Protein AF-A0A329VZ18-F1 (afdb_monomer)

Mean predicted aligned error: 4.46 Å

Secondary structure (DSSP, 8-state):
-EE-SSPPS-EEEEEE-SHHHHHTT-EEE--TT-EEEE--S-GGGEEEEE-TTS--EEEEETTT----EEEEEETTEEEEEEEGGG-SS--GGGEEEEEE--TT--HHHHHHHHHHHSB-EEEE-

Solvent-accessible surface area (backbone atoms only — not comparable to full-atom values): 7214 Å² total; per-residue (Å²): 94,76,52,57,86,72,76,69,85,60,40,62,30,32,35,43,75,49,71,70,33,54,75,65,71,42,31,39,28,58,44,38,89,28,44,38,46,48,65,71,94,53,68,90,42,54,40,78,46,63,57,91,88,53,62,39,33,40,38,26,36,70,85,79,66,52,59,50,37,35,42,28,71,55,97,92,40,52,28,33,38,38,23,60,89,67,62,75,99,67,67,70,88,34,54,44,79,40,86,43,83,67,87,86,57,52,71,69,56,49,52,55,49,42,71,68,47,20,17,56,44,68,43,82,96

pLDDT: mean 90.31, std 9.43, range [51.25, 98.06]

Radius of gyration: 13.99 Å; Cα contacts (8 Å, |Δi|>4): 226; chains: 1; bounding box: 35×32×35 Å

Structure (mmCIF, N/CA/C/O backbone):
data_AF-A0A329VZ18-F1
#
_entry.id   AF-A0A329VZ18-F1
#
loop_
_atom_site.group_PDB
_atom_site.id
_atom_site.type_symbol
_atom_site.label_atom_id
_atom_site.label_alt_id
_atom_site.label_comp_id
_atom_site.label_asym_id
_atom_site.label_entity_id
_atom_site.label_seq_id
_atom_site.pdbx_PDB_ins_code
_atom_site.Cartn_x
_atom_site.Cartn_y
_atom_site.Cartn_z
_atom_site.occupancy
_atom_site.B_iso_or_equiv
_atom_site.auth_seq_id
_atom_site.auth_comp_id
_atom_site.auth_asym_id
_atom_site.auth_atom_id
_atom_site.pdbx_PDB_model_num
ATOM 1 N N . MET A 1 1 ? -11.867 -4.512 -4.770 1.00 51.25 1 MET A N 1
ATOM 2 C CA . MET A 1 1 ? -11.778 -4.806 -6.218 1.00 51.25 1 MET A CA 1
ATOM 3 C C . MET A 1 1 ? -11.016 -3.663 -6.860 1.00 51.25 1 MET A C 1
ATOM 5 O O . MET A 1 1 ? -11.370 -2.511 -6.613 1.00 51.25 1 MET A O 1
ATOM 9 N N . PHE A 1 2 ? -9.915 -3.969 -7.539 1.00 52.62 2 PHE A N 1
ATOM 10 C CA . PHE A 1 2 ? -9.061 -2.980 -8.192 1.00 52.62 2 PHE A CA 1
ATOM 11 C C . PHE A 1 2 ? -9.348 -3.043 -9.692 1.00 52.62 2 PHE A C 1
ATOM 13 O O . PHE A 1 2 ? -9.117 -4.086 -10.295 1.00 52.62 2 PHE A O 1
ATOM 20 N N . ASN A 1 3 ? -9.902 -1.968 -10.259 1.00 62.12 3 ASN A N 1
ATOM 21 C CA . ASN A 1 3 ? -10.233 -1.908 -11.682 1.00 62.12 3 ASN A CA 1
ATOM 22 C C . ASN A 1 3 ? -9.199 -1.061 -12.415 1.00 62.12 3 ASN A C 1
ATOM 24 O O . ASN A 1 3 ? -8.933 0.087 -12.040 1.00 62.12 3 ASN A O 1
ATOM 28 N N . TRP A 1 4 ? -8.649 -1.641 -13.476 1.00 62.38 4 TRP A N 1
ATOM 29 C CA . TRP A 1 4 ? -7.679 -1.015 -14.355 1.00 62.38 4 TRP A CA 1
ATOM 30 C C . TRP A 1 4 ? -8.274 -0.984 -15.762 1.00 62.38 4 TRP A C 1
ATOM 32 O O . TRP A 1 4 ? -8.532 -2.033 -16.343 1.00 62.38 4 TRP A O 1
ATOM 42 N N . GLU A 1 5 ? -8.554 0.215 -16.275 1.00 66.00 5 GLU A N 1
ATOM 43 C CA . GLU A 1 5 ? -9.100 0.404 -17.621 1.00 66.00 5 GLU A CA 1
ATOM 44 C C . GLU A 1 5 ? -8.170 1.317 -18.435 1.00 66.00 5 GLU A C 1
ATOM 46 O O . GLU A 1 5 ? -7.902 2.443 -17.996 1.00 66.00 5 GLU A O 1
ATOM 51 N N . PRO A 1 6 ? -7.666 0.861 -19.602 1.00 68.50 6 PRO A N 1
ATOM 52 C CA . PRO A 1 6 ? -7.770 -0.501 -20.157 1.00 68.50 6 PRO A CA 1
ATOM 53 C C . PRO A 1 6 ? -7.030 -1.552 -19.306 1.00 68.50 6 PRO A C 1
ATOM 55 O O . PRO A 1 6 ? -6.227 -1.186 -18.444 1.00 68.50 6 PRO A O 1
ATOM 58 N N . GLU A 1 7 ? -7.285 -2.843 -19.566 1.00 68.50 7 GLU A N 1
ATOM 59 C CA . GLU A 1 7 ? -6.533 -3.932 -18.929 1.00 68.50 7 GLU A CA 1
ATOM 60 C C . GLU A 1 7 ? -5.019 -3.713 -19.106 1.00 68.50 7 GLU A C 1
ATOM 62 O O . GLU A 1 7 ? -4.555 -3.391 -20.208 1.00 68.50 7 GLU A O 1
ATOM 67 N N . PRO A 1 8 ? -4.232 -3.847 -18.029 1.00 68.38 8 PRO A N 1
ATOM 68 C CA . PRO A 1 8 ? -2.814 -3.552 -18.069 1.00 68.38 8 PRO A CA 1
ATOM 69 C C . PRO A 1 8 ? -2.072 -4.604 -18.886 1.00 68.38 8 PRO A C 1
ATOM 71 O O . PRO A 1 8 ? -2.071 -5.784 -18.547 1.00 68.38 8 PRO A O 1
ATOM 74 N N . LEU A 1 9 ? -1.334 -4.157 -19.901 1.00 75.69 9 LEU A N 1
ATOM 75 C CA . LEU A 1 9 ? -0.319 -4.994 -20.547 1.00 75.69 9 LEU A CA 1
ATOM 76 C C . LEU A 1 9 ? 0.828 -5.330 -19.579 1.00 75.69 9 LEU A C 1
ATOM 78 O O . LEU A 1 9 ? 1.472 -6.366 -19.715 1.00 75.69 9 LEU A O 1
ATOM 82 N N . GLU A 1 10 ? 1.081 -4.451 -18.604 1.00 85.75 10 GLU A N 1
ATOM 83 C CA . GLU A 1 10 ? 2.111 -4.615 -17.581 1.00 85.75 10 GLU A CA 1
ATOM 84 C C . GLU A 1 10 ? 1.684 -3.968 -16.258 1.00 85.75 10 GLU A C 1
ATOM 86 O O . GLU A 1 10 ? 1.096 -2.884 -16.231 1.00 85.75 10 GLU A O 1
ATOM 91 N N . ILE A 1 11 ? 2.049 -4.608 -15.147 1.00 89.56 11 ILE A N 1
ATOM 92 C CA . ILE A 1 11 ? 1.794 -4.146 -13.784 1.00 89.56 11 ILE A CA 1
ATOM 93 C C . ILE A 1 11 ? 3.125 -3.772 -13.123 1.00 89.56 11 ILE A C 1
ATOM 95 O O . ILE A 1 11 ? 3.908 -4.662 -12.772 1.00 89.56 11 ILE A O 1
ATOM 99 N N . PRO A 1 12 ? 3.409 -2.475 -12.892 1.00 91.81 12 PRO A N 1
ATOM 100 C CA . PRO A 1 12 ? 4.606 -2.065 -12.172 1.00 91.81 12 PRO A CA 1
ATOM 101 C C . PRO A 1 12 ? 4.565 -2.585 -10.734 1.00 91.81 12 PRO A C 1
ATOM 103 O O . PRO A 1 12 ? 3.684 -2.213 -9.958 1.00 91.81 12 PRO A O 1
ATOM 106 N N . ALA A 1 13 ? 5.538 -3.412 -10.368 1.00 93.31 13 ALA A N 1
ATOM 107 C CA . ALA A 1 13 ? 5.635 -4.068 -9.072 1.00 93.31 13 ALA A CA 1
ATOM 108 C C . ALA A 1 13 ? 6.876 -3.542 -8.336 1.00 93.31 13 ALA A C 1
ATOM 110 O O . ALA A 1 13 ? 8.009 -3.955 -8.579 1.00 93.31 13 ALA A O 1
ATOM 111 N N . ARG A 1 14 ? 6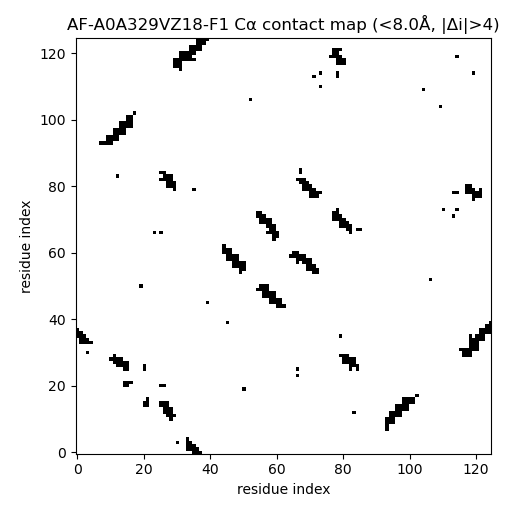.688 -2.550 -7.464 1.00 93.38 14 ARG A N 1
ATOM 112 C CA . ARG A 1 14 ? 7.787 -1.803 -6.845 1.00 93.38 14 ARG A CA 1
ATOM 113 C C . ARG A 1 14 ? 8.170 -2.389 -5.495 1.00 93.38 14 ARG A C 1
ATOM 115 O O . ARG A 1 14 ? 7.347 -2.438 -4.579 1.00 93.38 14 ARG A O 1
ATOM 122 N N . THR A 1 15 ? 9.438 -2.746 -5.331 1.00 89.81 15 THR A N 1
ATOM 123 C CA . THR A 1 15 ? 9.990 -3.140 -4.031 1.00 89.81 15 THR A CA 1
ATOM 124 C C . THR A 1 15 ? 10.589 -1.919 -3.344 1.00 89.81 15 THR A C 1
ATOM 126 O O . THR A 1 15 ? 11.548 -1.312 -3.817 1.00 89.81 15 THR A O 1
ATOM 129 N N . CYS A 1 16 ? 9.990 -1.520 -2.224 1.00 88.31 16 CYS A N 1
ATOM 130 C CA . CYS A 1 16 ? 10.548 -0.471 -1.377 1.00 88.31 16 CYS A CA 1
ATOM 131 C C . CYS A 1 16 ? 11.637 -1.072 -0.485 1.00 88.31 16 CYS A C 1
ATOM 133 O O . CYS A 1 16 ? 11.414 -2.095 0.157 1.00 88.31 16 CYS A O 1
ATOM 135 N N . THR A 1 17 ? 12.791 -0.413 -0.394 1.00 88.06 17 THR A N 1
ATOM 136 C CA . THR A 1 17 ? 13.939 -0.907 0.384 1.00 88.06 17 THR A CA 1
ATOM 137 C C . THR A 1 17 ? 13.880 -0.572 1.880 1.00 88.06 17 THR A C 1
ATOM 139 O O . THR A 1 17 ? 14.850 -0.827 2.594 1.00 88.06 17 THR A O 1
ATOM 142 N N . CYS A 1 18 ? 12.800 0.045 2.381 1.00 86.69 18 CYS A N 1
ATOM 143 C CA . CYS A 1 18 ? 12.684 0.348 3.810 1.00 86.69 18 CYS A CA 1
ATOM 144 C C . CYS A 1 18 ? 12.521 -0.934 4.637 1.00 86.69 18 CYS A C 1
ATOM 146 O O . CYS A 1 18 ? 12.003 -1.943 4.158 1.00 86.69 18 CYS A O 1
ATOM 148 N N . SER A 1 19 ? 12.929 -0.895 5.907 1.00 89.31 19 SER A N 1
ATOM 149 C CA . SER A 1 19 ? 12.963 -2.094 6.752 1.00 89.31 19 SER A CA 1
ATOM 150 C C . SER A 1 19 ? 11.591 -2.757 6.914 1.00 89.31 19 SER A C 1
ATOM 152 O O . SER A 1 19 ? 11.519 -3.984 6.927 1.00 89.31 19 SER A O 1
ATOM 154 N N . PHE A 1 20 ? 10.507 -1.977 6.977 1.00 91.19 20 PHE A N 1
ATOM 155 C CA . PHE A 1 20 ? 9.148 -2.515 7.027 1.00 91.19 20 PHE A CA 1
ATOM 156 C C . PHE A 1 20 ? 8.810 -3.318 5.764 1.00 91.19 20 PHE A C 1
ATOM 158 O O . PHE A 1 20 ? 8.398 -4.472 5.870 1.00 91.19 20 PHE A O 1
ATOM 165 N N . CYS A 1 21 ? 9.013 -2.734 4.577 1.00 91.69 21 CYS A N 1
ATOM 166 C CA . CYS A 1 21 ? 8.672 -3.379 3.306 1.00 91.69 21 CYS A CA 1
ATOM 167 C C . CYS A 1 21 ? 9.554 -4.602 3.044 1.00 91.69 21 CYS A C 1
ATOM 169 O O . CYS A 1 21 ? 9.031 -5.648 2.670 1.00 91.69 21 CYS A O 1
ATOM 171 N N . THR A 1 22 ? 10.856 -4.504 3.326 1.00 92.19 22 THR A N 1
ATOM 172 C CA . THR A 1 22 ? 11.797 -5.623 3.202 1.00 92.19 22 THR A CA 1
ATOM 173 C C . THR A 1 22 ? 11.401 -6.790 4.110 1.00 92.19 22 THR A C 1
ATOM 175 O O . THR A 1 22 ? 11.346 -7.925 3.651 1.00 92.19 22 THR A O 1
ATOM 178 N N . LYS A 1 23 ? 11.057 -6.536 5.382 1.00 93.06 23 LYS A N 1
ATOM 179 C CA . LYS A 1 23 ? 10.667 -7.595 6.335 1.00 93.06 23 LYS A CA 1
ATOM 180 C C . LYS A 1 23 ? 9.320 -8.248 6.015 1.00 93.06 23 LYS A C 1
ATOM 182 O O . LYS A 1 23 ? 9.137 -9.414 6.337 1.00 93.06 23 LYS A O 1
ATOM 187 N N . HIS A 1 24 ? 8.401 -7.525 5.373 1.00 94.19 24 HIS A N 1
ATOM 188 C CA . HIS A 1 24 ? 7.114 -8.073 4.924 1.00 94.19 24 HIS A CA 1
ATOM 189 C C . HIS A 1 24 ? 7.166 -8.646 3.502 1.00 94.19 24 HIS A C 1
ATOM 191 O O . HIS A 1 24 ? 6.139 -9.099 3.002 1.00 94.19 24 HIS A O 1
ATOM 197 N N . SER A 1 25 ? 8.325 -8.598 2.829 1.00 93.75 25 SER A N 1
ATOM 198 C CA . SER A 1 25 ? 8.455 -8.911 1.397 1.00 93.75 25 SER A CA 1
ATOM 199 C C . SER A 1 25 ? 7.387 -8.204 0.547 1.00 93.75 25 SER A C 1
ATOM 201 O O . SER A 1 25 ? 6.809 -8.788 -0.368 1.00 93.75 25 SER A O 1
ATOM 203 N N . ALA A 1 26 ? 7.069 -6.954 0.897 1.00 94.56 26 ALA A N 1
ATOM 204 C CA . ALA A 1 26 ? 5.955 -6.226 0.306 1.00 94.56 26 ALA A CA 1
ATOM 205 C C . ALA A 1 26 ? 6.322 -5.674 -1.076 1.00 94.56 26 ALA A C 1
ATOM 207 O O . ALA A 1 26 ? 7.386 -5.069 -1.255 1.00 94.56 26 ALA A O 1
ATOM 208 N N . VAL A 1 27 ? 5.412 -5.841 -2.037 1.00 95.69 27 VAL A N 1
ATOM 209 C CA . VAL A 1 27 ? 5.608 -5.416 -3.424 1.00 95.69 27 VAL A CA 1
ATOM 210 C C . VAL A 1 27 ? 4.419 -4.566 -3.851 1.00 95.69 27 VAL A C 1
ATOM 212 O O . VAL A 1 27 ? 3.294 -5.047 -3.919 1.00 95.69 27 VAL A O 1
ATOM 215 N N . TRP A 1 28 ? 4.655 -3.288 -4.124 1.00 96.25 28 TRP A N 1
ATOM 216 C CA . TRP A 1 28 ? 3.593 -2.295 -4.269 1.00 96.25 28 TRP A CA 1
ATOM 217 C C . TRP A 1 28 ? 3.327 -1.941 -5.726 1.00 96.25 28 TRP A C 1
ATOM 219 O O . TRP A 1 28 ? 4.252 -1.620 -6.472 1.00 96.25 28 TRP A O 1
ATOM 229 N N . THR A 1 29 ? 2.056 -1.892 -6.105 1.00 95.44 29 THR A N 1
ATOM 230 C CA . THR A 1 29 ? 1.607 -1.331 -7.379 1.00 95.44 29 THR A CA 1
ATOM 231 C C . THR A 1 29 ? 0.622 -0.184 -7.169 1.00 95.44 29 THR A C 1
ATOM 233 O O . THR A 1 29 ? -0.010 -0.056 -6.116 1.00 95.44 29 THR A O 1
ATOM 236 N N . SER A 1 30 ? 0.516 0.677 -8.175 1.00 94.38 30 SER A N 1
ATOM 237 C CA . SER A 1 30 ? -0.467 1.752 -8.241 1.00 94.38 30 SER A CA 1
ATOM 238 C C . SER A 1 30 ? -0.697 2.196 -9.675 1.00 94.38 30 SER A C 1
ATOM 240 O O . SER A 1 30 ? 0.224 2.197 -10.494 1.00 94.38 30 SER A O 1
ATOM 242 N N . TYR A 1 31 ? -1.915 2.666 -9.927 1.00 92.31 31 TYR A N 1
ATOM 243 C CA . TYR A 1 31 ? -2.293 3.345 -11.155 1.00 92.31 31 TYR A CA 1
ATOM 244 C C . TYR A 1 31 ? -3.032 4.643 -10.787 1.00 92.31 31 TYR A C 1
ATOM 246 O O . TYR A 1 31 ? -4.112 4.556 -10.202 1.00 92.31 31 TYR A O 1
ATOM 254 N N . PRO A 1 32 ? -2.467 5.841 -11.046 1.00 92.62 32 PRO A N 1
ATOM 255 C CA . PRO A 1 32 ? -3.002 7.106 -10.521 1.00 92.62 32 PRO A CA 1
ATOM 256 C C . PRO A 1 32 ? -4.466 7.376 -10.866 1.00 92.62 32 PRO A C 1
ATOM 258 O O . PRO A 1 32 ? -5.224 7.883 -10.040 1.00 92.62 32 PRO A O 1
ATOM 261 N N . THR A 1 33 ? -4.852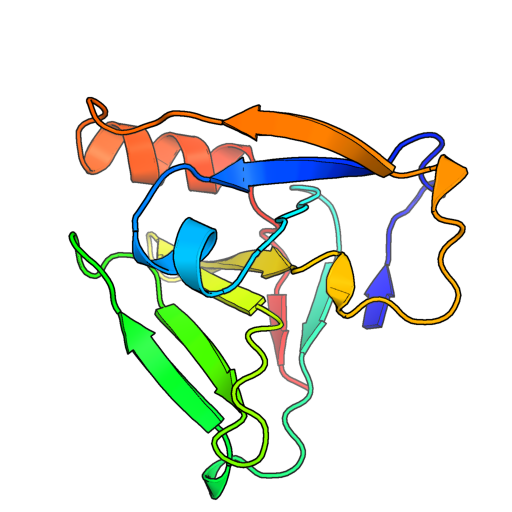 7.002 -12.083 1.00 90.19 33 THR A N 1
ATOM 262 C CA . THR A 1 33 ? -6.201 7.149 -12.638 1.00 90.19 33 THR A CA 1
ATOM 263 C C . THR A 1 33 ? -7.090 5.930 -12.391 1.00 90.19 33 THR A C 1
ATOM 265 O O . THR A 1 33 ? -8.252 5.945 -12.785 1.00 90.19 33 THR A O 1
ATOM 268 N N . GLY A 1 34 ? -6.570 4.877 -11.753 1.00 90.38 34 GLY A N 1
ATOM 269 C CA . GLY A 1 34 ? -7.330 3.674 -11.419 1.00 90.38 34 GLY A CA 1
ATOM 270 C C . GLY A 1 34 ? -8.349 3.910 -10.308 1.00 90.38 34 GLY A C 1
ATOM 271 O O . GLY A 1 34 ? -8.265 4.894 -9.570 1.00 90.38 34 GLY A O 1
ATOM 272 N N . GLN A 1 35 ? -9.293 2.979 -10.164 1.00 94.12 35 GLN A N 1
ATOM 273 C CA . GLN A 1 35 ? -10.252 2.966 -9.059 1.00 94.12 35 GLN A CA 1
ATOM 274 C C . GLN A 1 35 ? -9.935 1.827 -8.091 1.00 94.12 35 GLN A C 1
ATOM 276 O O . GLN A 1 35 ? -9.781 0.668 -8.485 1.00 94.12 35 GLN A O 1
ATOM 281 N N . LEU A 1 36 ? -9.907 2.156 -6.803 1.00 95.75 36 LEU A N 1
ATOM 282 C CA . LEU A 1 36 ? -9.809 1.192 -5.723 1.00 95.75 36 LEU A CA 1
ATOM 283 C C . LEU A 1 36 ? -11.079 1.226 -4.873 1.00 95.75 36 LEU A C 1
ATOM 285 O O . LEU A 1 36 ? -11.329 2.202 -4.170 1.00 95.75 36 LEU A O 1
ATOM 289 N N . ARG A 1 37 ? -11.823 0.115 -4.867 1.00 95.88 37 ARG A N 1
ATOM 290 C CA . ARG A 1 37 ? -12.896 -0.128 -3.895 1.00 95.88 37 ARG A CA 1
ATOM 291 C C . ARG A 1 37 ? -12.390 -0.990 -2.748 1.00 95.88 37 ARG A C 1
ATOM 293 O O . ARG A 1 37 ? -12.033 -2.158 -2.963 1.00 95.88 37 ARG A O 1
ATOM 300 N N . LEU A 1 38 ? -12.365 -0.414 -1.554 1.00 94.94 38 LEU A N 1
ATOM 301 C CA . LEU A 1 38 ? -11.865 -1.011 -0.326 1.00 94.94 38 LEU A CA 1
ATOM 302 C C . LEU A 1 38 ? -13.032 -1.424 0.570 1.00 94.94 38 LEU A C 1
ATOM 304 O O . LEU A 1 38 ? -13.736 -0.575 1.104 1.00 94.94 38 LEU A O 1
ATOM 308 N N . SER A 1 39 ? -13.178 -2.731 0.776 1.00 95.38 39 SER A N 1
ATOM 309 C CA . SER A 1 39 ? -14.116 -3.278 1.753 1.00 95.38 39 SER A CA 1
ATOM 310 C C . SER A 1 39 ? -13.364 -3.920 2.904 1.00 95.38 39 SER A C 1
ATOM 312 O O . SER A 1 39 ? -12.433 -4.703 2.691 1.00 95.38 39 SER A O 1
ATOM 314 N N . ILE A 1 40 ? -13.768 -3.597 4.129 1.00 94.38 40 ILE A N 1
ATOM 315 C CA . ILE A 1 40 ? -13.168 -4.132 5.351 1.00 94.38 40 ILE A CA 1
ATOM 316 C C . ILE A 1 40 ? -14.261 -4.868 6.115 1.00 94.38 40 ILE A C 1
ATOM 318 O O . ILE A 1 40 ? -15.095 -4.255 6.772 1.00 94.38 40 ILE A O 1
ATOM 322 N N . ARG A 1 41 ? -14.255 -6.204 6.015 1.00 92.88 41 ARG A N 1
ATOM 323 C CA . ARG A 1 41 ? -15.308 -7.055 6.597 1.00 92.88 41 ARG A CA 1
ATOM 324 C C . ARG A 1 41 ? -15.412 -6.932 8.118 1.00 92.88 41 ARG A C 1
ATOM 326 O O . ARG A 1 41 ? -16.514 -6.929 8.649 1.00 92.88 41 ARG A O 1
ATOM 333 N N . ASP A 1 42 ? -14.275 -6.865 8.809 1.00 94.56 42 ASP A N 1
ATOM 334 C CA . ASP A 1 42 ? -14.228 -6.695 10.262 1.00 94.56 42 ASP A CA 1
ATOM 335 C C . ASP A 1 42 ? -13.169 -5.661 10.644 1.00 94.56 42 ASP A C 1
ATOM 337 O O . ASP A 1 42 ? -11.963 -5.916 10.593 1.00 94.56 42 ASP A O 1
ATOM 341 N N . GLN A 1 43 ? -13.640 -4.490 11.066 1.00 94.19 43 GLN A N 1
ATOM 342 C CA . GLN A 1 43 ? -12.788 -3.380 11.472 1.00 94.19 43 GLN A CA 1
ATOM 343 C C . GLN A 1 43 ? -11.941 -3.700 12.712 1.00 94.19 43 GLN A C 1
ATOM 345 O O . GLN A 1 43 ? -10.878 -3.110 12.889 1.00 94.19 43 GLN A O 1
ATOM 350 N N . LYS A 1 44 ? -12.357 -4.650 13.561 1.00 96.31 44 LYS A N 1
ATOM 351 C CA . LYS A 1 44 ? -11.587 -5.061 14.748 1.00 96.31 44 LYS A CA 1
ATOM 352 C C . LYS A 1 44 ? -10.328 -5.843 14.378 1.00 96.31 44 LYS A C 1
ATOM 354 O O . LYS A 1 44 ? -9.383 -5.888 15.161 1.00 96.31 44 LYS A O 1
ATOM 359 N N . LEU A 1 45 ? -10.307 -6.451 13.191 1.00 96.62 45 LEU A N 1
ATOM 360 C CA . LEU A 1 45 ? -9.156 -7.185 12.665 1.00 96.62 45 LEU A CA 1
ATOM 361 C C . LEU A 1 45 ? -8.238 -6.313 11.804 1.00 96.62 45 LEU A C 1
ATOM 363 O O . LEU A 1 45 ? -7.236 -6.816 11.296 1.00 96.62 45 LEU A O 1
ATOM 367 N N . LEU A 1 46 ? -8.559 -5.030 11.635 1.00 97.19 46 LEU A N 1
ATOM 368 C CA . LEU A 1 46 ? -7.710 -4.076 10.943 1.00 97.19 46 LEU A CA 1
ATOM 369 C C . LEU A 1 46 ? -6.782 -3.379 11.940 1.00 97.19 46 LEU A C 1
ATOM 371 O O . LEU A 1 46 ? -7.220 -2.564 12.750 1.00 97.19 46 LEU A O 1
ATOM 375 N N . HIS A 1 47 ? -5.482 -3.610 11.808 1.00 97.06 47 HIS A N 1
ATOM 376 C CA . HIS A 1 47 ? -4.470 -2.784 12.447 1.00 97.06 47 HIS A CA 1
ATOM 377 C C . HIS A 1 47 ? -3.934 -1.762 11.444 1.00 97.06 47 HIS A C 1
ATOM 379 O O . HIS A 1 47 ? -3.432 -2.116 10.382 1.00 97.06 47 HIS A O 1
ATOM 385 N N . LYS A 1 48 ? -4.010 -0.473 11.788 1.00 96.38 48 LYS A N 1
ATO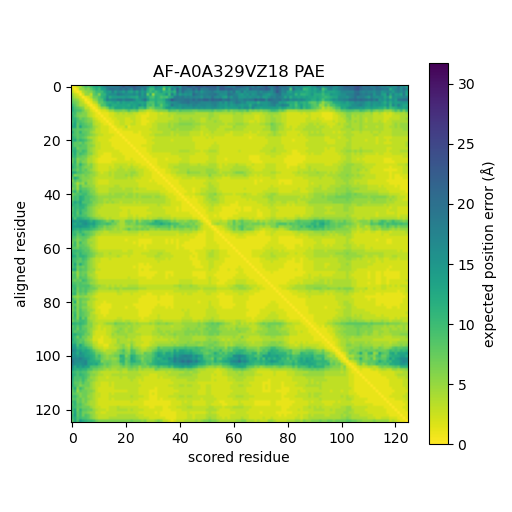M 386 C CA . LYS A 1 48 ? -3.336 0.598 11.039 1.00 96.38 48 LYS A CA 1
ATOM 387 C C . LYS A 1 48 ? -1.985 0.897 11.677 1.00 96.38 48 LYS A C 1
ATOM 389 O O . LYS A 1 48 ? -1.932 1.141 12.881 1.00 96.38 48 LYS A O 1
ATOM 394 N N . TYR A 1 49 ? -0.918 0.871 10.891 1.00 95.38 49 TYR A N 1
ATOM 395 C CA . TYR A 1 49 ? 0.442 1.142 11.348 1.00 95.38 49 TYR A CA 1
ATOM 396 C C . TYR A 1 49 ? 1.065 2.259 10.51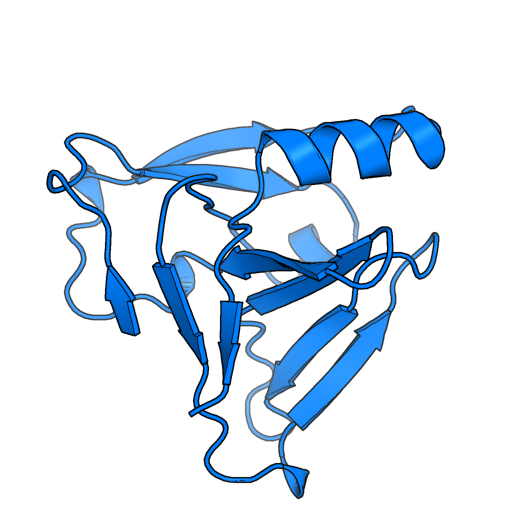6 1.00 95.38 49 TYR A C 1
ATOM 398 O O . TYR A 1 49 ? 1.065 2.181 9.292 1.00 95.38 49 TYR A O 1
ATOM 406 N N . SER A 1 50 ? 1.612 3.286 11.164 1.00 93.00 50 SER A N 1
ATOM 407 C CA . SER A 1 50 ? 2.350 4.356 10.489 1.00 93.00 50 SER A CA 1
ATOM 408 C C . SER A 1 50 ? 3.850 4.177 10.707 1.00 93.00 50 SER A C 1
ATOM 410 O O . SER A 1 50 ? 4.288 3.928 11.827 1.00 93.00 50 SER A O 1
ATOM 412 N N . PHE A 1 51 ? 4.638 4.320 9.642 1.00 81.00 51 PHE A N 1
ATOM 413 C CA . PHE A 1 51 ? 6.093 4.139 9.669 1.00 81.00 51 PHE A CA 1
ATOM 414 C C . PHE A 1 51 ? 6.827 5.447 9.334 1.00 81.00 51 PHE A C 1
ATOM 416 O O . PHE A 1 51 ? 6.329 6.245 8.537 1.00 81.00 51 PHE A O 1
ATOM 423 N N . GLU A 1 52 ? 8.017 5.645 9.911 1.00 81.94 52 GLU A N 1
ATOM 424 C CA . GLU A 1 52 ? 8.891 6.818 9.716 1.00 81.94 52 GLU A CA 1
ATOM 425 C C . GLU A 1 52 ? 8.151 8.159 9.823 1.00 81.94 52 GLU A C 1
ATOM 427 O O . GLU A 1 52 ? 7.723 8.533 10.909 1.00 81.94 52 GLU A O 1
ATOM 432 N N . THR A 1 53 ? 7.978 8.879 8.710 1.00 83.06 53 THR A N 1
ATOM 433 C CA . THR A 1 53 ? 7.374 10.219 8.675 1.00 83.06 53 THR A CA 1
ATOM 434 C C . THR A 1 53 ? 5.913 10.235 9.116 1.00 83.06 53 THR A C 1
ATOM 436 O O . THR A 1 53 ? 5.305 11.291 9.218 1.00 83.06 53 THR A O 1
ATOM 439 N N . GLY A 1 54 ? 5.292 9.071 9.319 1.00 87.06 54 GLY A N 1
ATOM 440 C CA . GLY A 1 54 ? 3.900 8.975 9.748 1.00 87.06 54 GLY A CA 1
ATOM 441 C C . GLY A 1 54 ? 2.885 9.318 8.653 1.00 87.06 54 GLY A C 1
ATOM 442 O O . GLY A 1 54 ? 1.686 9.150 8.851 1.00 87.06 54 GLY A O 1
ATOM 443 N N . THR A 1 55 ? 3.360 9.732 7.475 1.00 92.00 55 THR A N 1
ATOM 444 C CA . THR A 1 55 ? 2.548 10.190 6.335 1.00 92.00 55 THR A CA 1
ATOM 445 C C . THR A 1 55 ? 1.844 9.068 5.567 1.00 92.00 55 THR A C 1
ATOM 447 O O . THR A 1 55 ? 1.055 9.343 4.665 1.00 92.00 55 THR A O 1
ATOM 450 N N . ALA A 1 56 ? 2.147 7.805 5.867 1.00 94.19 56 ALA A N 1
ATOM 451 C CA . ALA A 1 56 ? 1.538 6.637 5.241 1.00 94.19 56 ALA A CA 1
ATOM 452 C C . ALA A 1 56 ? 1.134 5.609 6.304 1.00 94.19 56 ALA A C 1
ATOM 454 O O . ALA A 1 56 ? 1.916 5.298 7.203 1.00 94.19 56 ALA A O 1
ATOM 455 N N . GLN A 1 57 ? -0.079 5.082 6.164 1.00 96.62 57 GLN A N 1
ATOM 456 C CA . GLN A 1 57 ? -0.698 4.083 7.021 1.00 96.62 57 GLN A CA 1
ATOM 457 C C . GLN A 1 57 ? -0.761 2.747 6.288 1.00 96.62 57 GLN A C 1
ATOM 459 O O . GLN A 1 57 ? -1.480 2.597 5.303 1.00 96.62 57 GLN A O 1
ATOM 464 N N . PHE A 1 58 ? -0.031 1.766 6.794 1.00 97.00 58 PHE A N 1
ATOM 465 C CA . PHE A 1 58 ? -0.110 0.373 6.386 1.00 97.00 58 PHE A CA 1
ATOM 466 C C . PHE A 1 58 ? -1.330 -0.260 7.051 1.00 97.00 58 PHE A C 1
ATOM 468 O O . PHE A 1 58 ? -1.480 -0.199 8.273 1.00 97.00 58 PHE A O 1
ATOM 475 N N . TYR A 1 59 ? -2.213 -0.844 6.253 1.00 97.44 59 TYR A N 1
ATOM 476 C CA . TYR A 1 59 ? -3.387 -1.563 6.735 1.00 97.44 59 TYR A CA 1
ATOM 477 C C . TYR A 1 59 ? -2.988 -3.029 6.840 1.00 97.44 59 TYR A C 1
ATOM 479 O O . TYR A 1 59 ? -2.626 -3.639 5.839 1.00 97.44 59 TYR A O 1
ATOM 487 N N . ILE A 1 60 ? -3.010 -3.573 8.051 1.00 97.69 60 ILE A N 1
ATOM 488 C CA . ILE A 1 60 ? -2.489 -4.895 8.394 1.00 97.69 60 ILE A CA 1
ATOM 489 C C . ILE A 1 60 ? -3.638 -5.736 8.942 1.00 97.69 60 ILE A C 1
ATOM 491 O O . ILE A 1 60 ? -4.390 -5.286 9.807 1.00 97.69 60 ILE A O 1
ATOM 495 N N . CYS A 1 61 ? -3.773 -6.973 8.470 1.00 96.62 61 CYS A N 1
ATOM 496 C CA . CYS A 1 61 ? -4.701 -7.919 9.075 1.00 96.62 61 CYS A CA 1
ATOM 497 C C . CYS A 1 61 ? -4.124 -8.450 10.393 1.00 96.62 61 CYS A C 1
ATOM 499 O O . CYS A 1 61 ? -3.145 -9.193 10.385 1.00 96.62 61 CYS A O 1
ATOM 501 N N . SER A 1 62 ? -4.773 -8.166 11.521 1.00 96.56 62 SER A N 1
ATOM 502 C CA . SER A 1 62 ? -4.346 -8.626 12.851 1.00 96.56 62 SER A CA 1
ATOM 503 C C . SER A 1 62 ? -4.356 -10.151 13.010 1.00 96.56 62 SER A C 1
ATOM 505 O O . SER A 1 62 ? -3.741 -10.672 13.933 1.00 96.56 62 SER A O 1
ATOM 507 N N . LYS A 1 63 ? -5.052 -10.880 12.126 1.00 96.44 63 LYS A N 1
ATOM 508 C CA . LYS A 1 63 ? -5.142 -12.347 12.174 1.00 96.44 63 LYS A CA 1
ATOM 509 C C . LYS A 1 63 ? -3.968 -13.051 11.488 1.00 96.44 63 LYS A C 1
ATOM 511 O O . LYS A 1 63 ? -3.547 -14.101 11.954 1.00 96.44 63 LYS A O 1
ATOM 516 N N . CYS A 1 64 ? -3.484 -12.517 10.366 1.00 95.06 64 CYS A N 1
ATOM 517 C CA . CYS A 1 64 ? -2.472 -13.185 9.533 1.00 95.06 64 CYS A CA 1
ATOM 518 C C . CYS A 1 64 ? -1.223 -12.339 9.248 1.00 95.06 64 CYS A C 1
ATOM 520 O O . CYS A 1 64 ? -0.269 -12.851 8.675 1.00 95.06 64 CYS A O 1
ATOM 522 N N . GLY A 1 65 ? -1.213 -11.057 9.620 1.00 95.38 65 GLY A N 1
ATOM 523 C CA . GLY A 1 65 ? -0.086 -10.146 9.405 1.00 95.38 65 GLY A CA 1
ATOM 524 C C . GLY A 1 65 ? 0.067 -9.619 7.974 1.00 95.38 65 GLY A C 1
ATOM 525 O O . GLY A 1 65 ? 0.959 -8.813 7.725 1.00 95.38 65 GLY A O 1
ATOM 526 N N . ILE A 1 66 ? -0.790 -10.026 7.029 1.00 96.19 66 ILE A N 1
ATOM 527 C CA . ILE A 1 66 ? -0.731 -9.547 5.639 1.00 96.19 66 ILE A CA 1
ATOM 528 C C . ILE A 1 66 ? -1.030 -8.044 5.581 1.00 96.19 66 ILE A C 1
ATOM 530 O O . ILE A 1 66 ? -1.943 -7.553 6.250 1.00 96.19 66 ILE A O 1
ATOM 534 N N . VAL A 1 67 ? -0.279 -7.338 4.729 1.00 97.06 67 VAL A N 1
ATOM 535 C CA . VAL A 1 67 ? -0.412 -5.899 4.473 1.00 97.06 67 VAL A CA 1
ATOM 536 C C . VAL A 1 67 ? -0.879 -5.680 3.027 1.00 97.06 67 VAL A C 1
ATOM 538 O O . VAL A 1 67 ? -0.034 -5.573 2.132 1.00 97.06 67 VAL A O 1
ATOM 541 N N . PRO A 1 68 ? -2.199 -5.674 2.753 1.00 96.56 68 PRO A N 1
ATOM 542 C CA . PRO A 1 68 ? -2.709 -5.537 1.389 1.00 96.56 68 PRO A CA 1
ATOM 543 C C . PRO A 1 68 ? -2.607 -4.115 0.837 1.00 96.56 68 PRO A C 1
ATOM 545 O O . PRO A 1 68 ? -2.501 -3.941 -0.373 1.00 96.56 68 PRO A O 1
ATOM 548 N N . ILE A 1 69 ? -2.643 -3.088 1.689 1.00 97.19 69 ILE A N 1
ATOM 549 C CA . ILE A 1 69 ? -2.782 -1.702 1.236 1.00 97.19 69 ILE A CA 1
ATOM 550 C C . ILE A 1 69 ? -2.036 -0.715 2.129 1.00 97.19 69 ILE A C 1
ATOM 552 O O . ILE A 1 69 ? -1.934 -0.895 3.346 1.00 97.19 69 ILE A O 1
ATOM 556 N N . VAL A 1 70 ? -1.539 0.354 1.508 1.00 97.12 70 VAL A N 1
ATOM 557 C CA . VAL A 1 70 ? -1.050 1.550 2.198 1.00 97.12 70 VAL A CA 1
ATOM 558 C C . VAL A 1 70 ? -1.872 2.749 1.760 1.00 97.12 70 VAL A C 1
ATOM 560 O O . VAL A 1 70 ? -2.021 2.978 0.561 1.00 97.12 70 VAL A O 1
ATOM 563 N N . ILE A 1 71 ? -2.356 3.526 2.726 1.00 97.56 71 ILE A N 1
ATOM 564 C CA . ILE A 1 71 ? -3.068 4.785 2.502 1.00 97.56 71 ILE A CA 1
ATOM 565 C C . ILE A 1 71 ? -2.193 5.952 2.957 1.00 97.56 71 ILE A C 1
ATOM 567 O O . ILE A 1 71 ? -1.627 5.927 4.046 1.00 97.56 71 ILE A O 1
ATOM 571 N N . SER A 1 72 ? -2.086 6.994 2.143 1.00 97.19 72 SER A N 1
ATOM 572 C CA . SER A 1 72 ? -1.481 8.274 2.512 1.00 97.19 72 SER A CA 1
ATOM 573 C C . SER A 1 72 ? -2.526 9.361 2.303 1.00 97.19 72 SER A C 1
ATOM 575 O O . SER A 1 72 ? -2.993 9.554 1.182 1.00 97.19 72 SER A O 1
ATOM 577 N N . GLN A 1 73 ? -2.916 10.046 3.378 1.00 96.56 73 GLN A N 1
ATOM 578 C CA . GLN A 1 73 ? -3.839 11.172 3.286 1.00 96.56 73 GLN A CA 1
ATOM 579 C C . GLN A 1 73 ? -3.049 12.444 2.986 1.00 96.56 73 GLN A C 1
ATOM 581 O O . GLN A 1 73 ? -2.148 12.814 3.737 1.00 96.56 73 GLN A O 1
ATOM 586 N N . ILE A 1 74 ? -3.383 13.114 1.884 1.00 95.94 74 ILE A N 1
ATOM 587 C CA . ILE A 1 74 ? -2.687 14.314 1.421 1.00 95.94 74 ILE A CA 1
ATOM 588 C C . ILE A 1 74 ? -3.735 15.343 1.001 1.00 95.94 74 ILE A C 1
ATOM 590 O O . ILE A 1 74 ? -4.526 15.089 0.093 1.00 95.94 74 ILE A O 1
ATOM 594 N N . ASN A 1 75 ? -3.749 16.507 1.660 1.00 94.25 75 ASN A N 1
ATOM 595 C CA . ASN A 1 75 ? -4.726 17.583 1.430 1.00 94.25 75 ASN A CA 1
ATOM 596 C C . ASN A 1 75 ? -6.191 17.102 1.497 1.00 94.25 75 ASN A C 1
ATOM 598 O O . ASN A 1 75 ? -7.008 17.458 0.652 1.00 94.25 75 ASN A O 1
ATOM 602 N N . GLY A 1 76 ? -6.513 16.250 2.479 1.00 94.25 76 GLY A N 1
ATOM 603 C CA . GLY A 1 76 ? -7.870 15.731 2.693 1.00 94.25 76 GLY A CA 1
ATOM 604 C C . GLY A 1 76 ? -8.326 14.649 1.706 1.00 94.25 76 GLY A C 1
ATOM 605 O O . GLY A 1 76 ? -9.475 14.225 1.776 1.00 94.25 76 GLY A O 1
ATOM 606 N N . ARG A 1 77 ? -7.449 14.181 0.806 1.00 95.88 77 ARG A N 1
ATOM 607 C CA . ARG A 1 77 ? -7.714 13.061 -0.108 1.00 95.88 77 ARG A CA 1
ATOM 6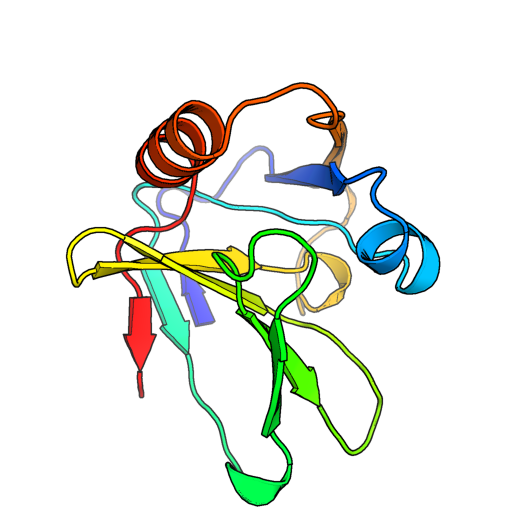08 C C . ARG A 1 77 ? -6.830 11.863 0.232 1.00 95.88 77 ARG A C 1
ATOM 610 O O . ARG A 1 77 ? -5.636 12.028 0.483 1.00 95.88 77 ARG A O 1
ATOM 617 N N . ASP A 1 78 ? -7.412 10.669 0.188 1.00 97.56 78 ASP A N 1
ATOM 618 C CA . ASP A 1 78 ? -6.686 9.411 0.340 1.00 97.56 78 ASP A CA 1
ATOM 619 C C . ASP A 1 78 ? -6.032 8.998 -0.982 1.00 97.56 78 ASP A C 1
ATOM 621 O O . ASP A 1 78 ? -6.662 8.995 -2.040 1.00 97.56 78 ASP A O 1
ATOM 625 N N . TYR A 1 79 ? -4.759 8.624 -0.899 1.00 98.06 79 TYR A N 1
ATOM 626 C CA . TYR A 1 79 ? -3.993 8.030 -1.986 1.00 98.06 79 TYR A CA 1
ATOM 627 C C . TYR A 1 79 ? -3.554 6.626 -1.585 1.00 98.06 79 TYR A C 1
ATOM 629 O O . TYR A 1 79 ? -3.113 6.430 -0.449 1.00 98.06 79 TYR A O 1
ATOM 637 N N . ALA A 1 80 ? -3.611 5.668 -2.511 1.00 98.00 80 ALA A N 1
ATOM 638 C CA . ALA A 1 80 ? -3.331 4.265 -2.212 1.00 98.00 80 ALA A CA 1
ATOM 639 C C . ALA A 1 80 ? -2.288 3.601 -3.126 1.00 98.00 80 ALA A C 1
ATOM 641 O O . ALA A 1 80 ? -2.179 3.893 -4.320 1.00 98.00 80 ALA A O 1
ATOM 642 N N . VAL A 1 81 ? -1.576 2.631 -2.551 1.00 97.31 81 VAL A N 1
ATOM 643 C CA . VAL A 1 81 ? -0.860 1.557 -3.262 1.00 97.31 81 VAL A CA 1
ATOM 644 C C . VAL A 1 81 ? -1.332 0.208 -2.735 1.00 97.31 81 VAL A C 1
ATOM 646 O O . VAL A 1 81 ? -1.657 0.083 -1.551 1.00 97.31 81 VAL A O 1
ATOM 649 N N . VAL A 1 82 ? -1.334 -0.805 -3.598 1.00 97.38 82 VAL A N 1
ATOM 650 C CA . VAL A 1 82 ? -1.805 -2.157 -3.270 1.00 97.38 82 VAL A CA 1
ATOM 651 C C . VAL A 1 82 ? -0.659 -3.153 -3.394 1.00 97.38 82 VAL A C 1
ATOM 653 O O . VAL A 1 82 ? 0.214 -3.007 -4.250 1.00 97.38 82 VAL A O 1
ATOM 656 N N . ASN A 1 83 ? -0.629 -4.139 -2.506 1.00 97.19 83 ASN A N 1
ATOM 657 C CA . ASN A 1 83 ? 0.380 -5.185 -2.511 1.00 97.19 83 ASN A CA 1
ATOM 658 C C . ASN A 1 83 ? 0.027 -6.245 -3.562 1.00 97.19 83 ASN A C 1
ATOM 660 O O . ASN A 1 83 ? -0.979 -6.941 -3.410 1.00 97.19 83 ASN A O 1
ATOM 664 N N . VAL A 1 84 ? 0.852 -6.408 -4.600 1.00 95.69 84 VAL A N 1
ATOM 665 C CA . VAL A 1 84 ? 0.573 -7.364 -5.691 1.00 95.69 84 VAL A CA 1
ATOM 666 C C . VAL A 1 84 ? 0.552 -8.812 -5.206 1.00 95.69 84 VAL A C 1
ATOM 668 O O . VAL A 1 84 ? -0.140 -9.634 -5.789 1.00 95.69 84 VAL A O 1
ATOM 671 N N . ASN A 1 85 ? 1.215 -9.113 -4.083 1.00 94.75 85 ASN A N 1
ATOM 672 C CA . ASN A 1 85 ? 1.179 -10.442 -3.466 1.00 94.75 85 ASN A CA 1
ATOM 673 C C . ASN A 1 85 ? -0.210 -10.808 -2.904 1.00 94.75 85 ASN A C 1
ATOM 675 O O . ASN A 1 85 ? -0.401 -11.928 -2.443 1.00 94.75 85 ASN A O 1
ATOM 679 N N . THR A 1 86 ? -1.152 -9.859 -2.874 1.00 94.88 86 THR A N 1
ATOM 680 C CA . THR A 1 86 ? -2.531 -10.066 -2.399 1.00 94.88 86 THR A CA 1
ATOM 681 C C . THR A 1 86 ? -3.556 -10.119 -3.529 1.00 94.88 86 THR A C 1
ATOM 683 O O . THR A 1 86 ? -4.752 -10.183 -3.258 1.00 94.88 86 THR A O 1
ATOM 686 N N . PHE A 1 87 ? -3.107 -10.062 -4.784 1.00 93.50 87 PHE A N 1
ATOM 687 C CA . PHE A 1 87 ? -3.988 -10.221 -5.932 1.00 93.50 87 PHE A CA 1
ATOM 688 C C . PHE A 1 87 ? -4.375 -11.687 -6.115 1.00 93.50 87 PHE A C 1
ATOM 690 O O . PHE A 1 87 ? -3.541 -12.584 -6.018 1.00 93.50 87 PHE A O 1
ATOM 697 N N . GLU A 1 88 ? -5.654 -11.900 -6.394 1.00 90.50 88 GLU A N 1
ATOM 698 C CA . GLU A 1 88 ? -6.211 -13.175 -6.831 1.00 90.50 88 GLU A CA 1
ATOM 699 C C . GLU A 1 88 ? -6.414 -13.093 -8.352 1.00 90.50 88 GLU A C 1
ATOM 701 O O . GLU A 1 88 ? -6.679 -12.010 -8.877 1.00 90.50 88 GLU A O 1
ATOM 706 N N . ASP A 1 89 ? -6.239 -14.213 -9.055 1.00 88.75 89 ASP A N 1
ATOM 707 C CA . ASP A 1 89 ? -6.497 -14.345 -10.500 1.00 88.75 89 ASP A CA 1
ATOM 708 C C . ASP A 1 89 ? -5.714 -13.384 -11.426 1.00 88.75 89 ASP A C 1
ATOM 710 O O . ASP A 1 89 ? -6.151 -13.075 -12.533 1.00 88.75 89 ASP A O 1
ATOM 714 N N . VAL A 1 90 ? -4.524 -12.933 -11.010 1.00 88.31 90 VAL A N 1
ATOM 715 C CA . VAL A 1 90 ? -3.601 -12.141 -11.847 1.00 88.31 90 VAL A CA 1
ATOM 716 C C . VAL A 1 90 ? -2.451 -13.016 -12.342 1.00 88.31 90 VAL A C 1
ATOM 718 O O . VAL A 1 90 ? -1.782 -13.665 -11.539 1.00 88.31 90 VAL A O 1
ATOM 721 N N . ASP A 1 91 ? -2.181 -12.994 -13.652 1.00 89.12 91 ASP A N 1
ATOM 722 C CA . ASP A 1 91 ? -1.023 -13.676 -14.241 1.00 89.12 91 ASP A CA 1
ATOM 723 C C . ASP A 1 91 ? 0.293 -13.032 -13.751 1.00 89.12 91 ASP A C 1
ATOM 725 O O . ASP A 1 91 ? 0.545 -11.851 -14.032 1.00 89.12 91 ASP A O 1
ATOM 729 N N . PRO A 1 92 ? 1.173 -13.779 -13.052 1.00 87.62 92 PRO A N 1
ATOM 730 C CA . PRO A 1 92 ? 2.466 -13.269 -12.608 1.00 87.62 92 PRO A CA 1
ATOM 731 C C . PRO A 1 92 ? 3.355 -12.735 -13.739 1.00 87.62 92 PRO A C 1
ATOM 733 O O . PRO A 1 92 ? 4.208 -11.887 -13.478 1.00 87.62 92 PRO A O 1
ATOM 736 N N . ALA A 1 93 ? 3.168 -13.181 -14.988 1.00 90.62 93 ALA A N 1
ATOM 737 C CA . ALA A 1 93 ? 3.925 -12.694 -16.142 1.00 90.62 93 ALA A CA 1
ATOM 738 C C . ALA A 1 93 ? 3.687 -11.200 -16.441 1.00 90.62 93 ALA A C 1
ATOM 740 O O . ALA A 1 93 ? 4.543 -10.550 -17.051 1.00 90.62 93 ALA A O 1
ATOM 741 N N . LEU A 1 94 ? 2.566 -10.640 -15.972 1.00 90.75 94 LEU A N 1
ATOM 742 C CA . LEU A 1 94 ? 2.256 -9.214 -16.087 1.00 90.75 94 LEU A CA 1
ATOM 743 C C . LEU A 1 94 ? 3.060 -8.359 -15.094 1.00 90.75 94 LEU A C 1
ATOM 745 O O . LEU A 1 94 ? 3.209 -7.155 -15.307 1.00 90.75 94 LEU A O 1
ATOM 749 N N . LEU A 1 95 ? 3.594 -8.941 -14.013 1.00 91.81 95 LEU A N 1
ATOM 750 C CA . LEU A 1 95 ? 4.306 -8.201 -12.969 1.00 91.81 95 LEU A CA 1
ATOM 751 C C . LEU A 1 95 ? 5.723 -7.822 -13.426 1.00 91.81 95 LEU A C 1
ATOM 753 O O . LEU A 1 95 ? 6.590 -8.672 -13.640 1.00 91.81 95 LEU A O 1
ATOM 757 N N . LYS A 1 96 ? 6.001 -6.518 -13.505 1.00 91.69 96 LYS A N 1
ATOM 758 C CA . LYS A 1 96 ? 7.336 -5.980 -13.803 1.00 91.69 96 LYS A CA 1
ATOM 759 C C . LYS A 1 96 ? 7.975 -5.432 -12.538 1.00 91.69 96 LYS A C 1
ATOM 761 O O . LYS A 1 96 ? 7.637 -4.342 -12.072 1.00 91.69 96 LYS A O 1
ATOM 766 N N . TYR A 1 97 ? 8.902 -6.207 -11.981 1.00 87.31 97 TYR A N 1
ATOM 767 C CA . TYR A 1 97 ? 9.578 -5.864 -10.735 1.00 87.31 97 TYR A CA 1
ATOM 768 C C . TYR A 1 97 ? 10.600 -4.748 -10.936 1.00 87.31 97 TYR A C 1
ATOM 770 O O . TYR A 1 97 ? 11.520 -4.863 -11.744 1.00 87.31 97 TYR A O 1
ATOM 778 N N . VAL A 1 98 ? 10.459 -3.676 -10.158 1.00 85.44 98 VAL A N 1
ATOM 779 C CA . VAL A 1 98 ? 11.377 -2.534 -10.168 1.00 85.44 98 VAL A CA 1
ATOM 780 C C . VAL A 1 98 ? 11.772 -2.208 -8.733 1.00 85.44 98 VAL A C 1
ATOM 782 O O . VAL A 1 98 ? 10.918 -1.960 -7.879 1.00 85.44 98 VAL A O 1
ATOM 785 N N . ALA A 1 99 ? 13.075 -2.187 -8.458 1.00 78.44 99 ALA A N 1
ATOM 786 C CA . ALA A 1 99 ? 13.576 -1.737 -7.167 1.00 78.44 99 ALA A CA 1
ATOM 787 C C . ALA A 1 99 ? 13.394 -0.223 -7.033 1.00 78.44 99 ALA A C 1
ATOM 789 O O . ALA A 1 99 ? 13.747 0.542 -7.930 1.00 78.44 99 ALA A O 1
ATOM 790 N N . ALA A 1 100 ? 12.848 0.212 -5.902 1.00 77.75 100 ALA A N 1
ATOM 791 C CA . ALA A 1 100 ? 12.518 1.603 -5.661 1.00 77.75 100 ALA A CA 1
ATOM 792 C C . ALA A 1 100 ? 13.177 2.068 -4.354 1.00 77.75 100 ALA A C 1
ATOM 794 O O . ALA A 1 100 ? 12.833 1.605 -3.263 1.00 77.75 100 ALA A O 1
ATOM 795 N N . LYS A 1 101 ? 14.143 2.987 -4.462 1.00 73.62 101 LYS A N 1
ATOM 796 C CA . LYS A 1 101 ? 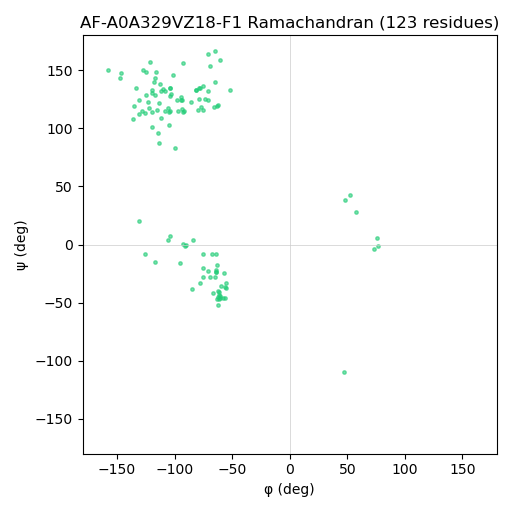14.868 3.551 -3.317 1.00 73.62 101 LYS A CA 1
ATOM 797 C C . LYS A 1 101 ? 14.535 5.033 -3.180 1.00 73.62 101 LYS A C 1
ATOM 799 O O . LYS A 1 101 ? 14.764 5.803 -4.102 1.00 73.62 101 LYS A O 1
ATOM 804 N N . PHE A 1 102 ? 14.003 5.413 -2.020 1.00 70.94 102 PHE A N 1
ATOM 805 C CA . PHE A 1 102 ? 13.538 6.780 -1.739 1.00 70.94 102 PHE A CA 1
ATOM 806 C C . PHE A 1 102 ? 14.078 7.329 -0.414 1.00 70.94 102 PHE A C 1
ATOM 808 O O . PHE A 1 102 ? 13.486 8.232 0.170 1.00 70.94 102 PHE A O 1
ATOM 815 N N . THR A 1 103 ? 15.166 6.748 0.098 1.00 66.06 103 THR A N 1
ATOM 816 C CA . THR A 1 103 ? 15.721 7.033 1.432 1.00 66.06 103 THR A CA 1
ATOM 817 C C . THR A 1 103 ? 16.029 8.508 1.658 1.00 66.06 103 THR A C 1
ATOM 819 O O . THR A 1 103 ? 15.795 8.993 2.758 1.00 66.06 103 THR A O 1
ATOM 822 N N . ASP A 1 104 ? 16.433 9.227 0.613 1.00 74.88 104 ASP A N 1
ATOM 823 C CA . ASP A 1 104 ? 16.973 10.588 0.721 1.00 74.88 104 ASP A CA 1
ATOM 824 C C . ASP A 1 104 ? 15.978 11.680 0.281 1.00 74.88 104 ASP A C 1
ATOM 826 O O . ASP A 1 104 ? 16.323 12.856 0.187 1.00 74.88 104 ASP A O 1
ATOM 830 N N . GLU A 1 105 ? 14.720 11.314 0.008 1.00 83.25 105 GLU A N 1
ATOM 831 C CA . GLU A 1 105 ? 13.678 12.287 -0.325 1.00 83.25 105 GLU A CA 1
ATOM 832 C C . GLU A 1 105 ? 13.149 12.999 0.925 1.00 83.25 105 GLU A C 1
ATOM 834 O O . GLU A 1 105 ? 12.780 12.347 1.911 1.00 83.25 105 GLU A O 1
ATOM 839 N N . SER A 1 106 ? 13.003 14.325 0.835 1.00 88.81 106 SER A N 1
ATOM 840 C CA . SER A 1 106 ? 12.270 15.115 1.828 1.00 88.81 106 SER A CA 1
ATOM 841 C C . SER A 1 106 ? 10.806 14.675 1.919 1.00 88.81 106 SER A C 1
ATOM 843 O O . SER A 1 106 ? 10.242 14.104 0.982 1.00 88.81 106 SER A O 1
ATOM 845 N N . GLU A 1 107 ? 10.152 14.973 3.042 1.00 89.75 107 GLU A N 1
ATOM 846 C CA . GLU A 1 107 ? 8.729 14.669 3.216 1.00 89.75 107 GLU A CA 1
ATOM 847 C C . GLU A 1 107 ? 7.869 15.291 2.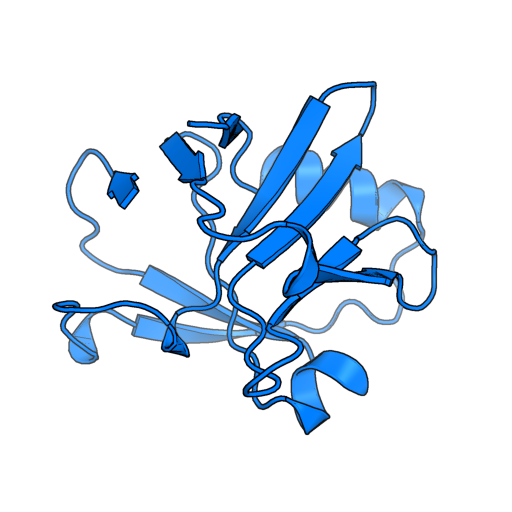108 1.00 89.75 107 GLU A C 1
ATOM 849 O O . GLU A 1 107 ? 7.068 14.592 1.488 1.00 89.75 107 GLU A O 1
ATOM 854 N N . GLN A 1 108 ? 8.100 16.565 1.780 1.00 91.25 108 GLN A N 1
ATOM 855 C CA . GLN A 1 108 ? 7.364 17.248 0.718 1.00 91.25 108 GLN A CA 1
ATOM 856 C C . GLN A 1 108 ? 7.549 16.563 -0.643 1.00 91.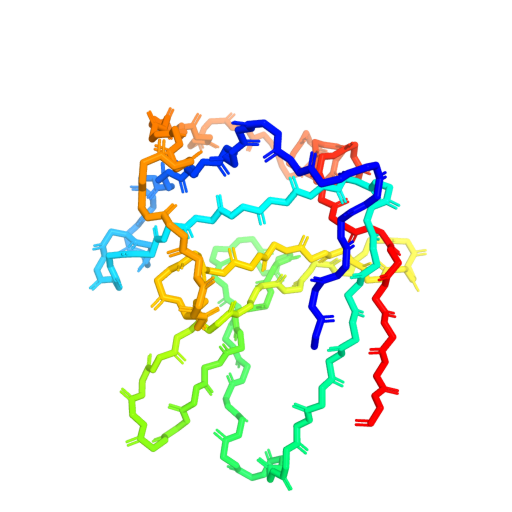25 108 GLN A C 1
ATOM 858 O O . GLN A 1 108 ? 6.571 16.350 -1.358 1.00 91.25 108 GLN A O 1
ATOM 863 N N . ALA A 1 109 ? 8.779 16.169 -0.993 1.00 91.69 109 ALA A N 1
ATOM 864 C CA . ALA A 1 109 ? 9.045 15.448 -2.237 1.00 91.69 109 ALA A CA 1
ATOM 865 C C . ALA A 1 109 ? 8.320 14.092 -2.269 1.00 91.69 109 ALA A C 1
ATOM 867 O O . ALA A 1 109 ? 7.726 13.727 -3.287 1.00 91.69 109 ALA A O 1
ATOM 868 N N . ARG A 1 110 ? 8.285 13.377 -1.135 1.00 91.50 110 ARG A N 1
ATOM 869 C CA . ARG A 1 110 ? 7.542 12.116 -0.996 1.00 91.50 110 ARG A CA 1
ATOM 870 C C . ARG A 1 110 ? 6.046 12.320 -1.211 1.00 91.50 110 ARG A C 1
ATOM 872 O O . ARG A 1 110 ? 5.448 11.541 -1.950 1.00 91.50 110 ARG A O 1
ATOM 879 N N . LEU A 1 111 ? 5.447 13.338 -0.593 1.00 94.12 111 LEU A N 1
ATOM 880 C CA . LEU A 1 111 ? 4.018 13.632 -0.736 1.00 94.12 111 LEU A CA 1
ATOM 881 C C . LEU A 1 111 ? 3.667 14.002 -2.181 1.00 94.12 111 LEU A C 1
ATOM 883 O O . LEU A 1 111 ? 2.750 13.406 -2.742 1.00 94.12 111 LEU A O 1
ATOM 887 N N . THR A 1 112 ? 4.443 14.884 -2.818 1.00 94.56 112 THR A N 1
ATOM 888 C CA . THR A 1 112 ? 4.259 15.250 -4.232 1.00 94.56 112 THR A CA 1
ATOM 889 C C . THR A 1 112 ? 4.339 14.023 -5.143 1.00 94.56 112 THR A C 1
ATOM 891 O O . THR A 1 112 ? 3.470 13.810 -5.989 1.00 94.56 112 THR A O 1
ATOM 894 N N . ARG A 1 113 ? 5.337 13.153 -4.941 1.00 93.31 113 ARG A N 1
ATOM 895 C CA . ARG A 1 113 ? 5.478 11.915 -5.717 1.00 93.31 113 ARG A CA 1
ATOM 896 C C . ARG A 1 113 ? 4.284 10.984 -5.527 1.00 93.31 113 ARG A C 1
ATOM 898 O O . ARG A 1 113 ? 3.803 10.427 -6.510 1.00 93.31 113 ARG A O 1
ATOM 905 N N . ARG A 1 114 ? 3.790 10.804 -4.298 1.00 95.06 114 ARG A N 1
ATOM 906 C CA . ARG A 1 114 ? 2.594 9.984 -4.034 1.00 95.06 114 ARG A CA 1
ATOM 907 C C . ARG A 1 114 ? 1.363 10.567 -4.717 1.00 95.06 114 ARG A C 1
ATOM 909 O O . ARG A 1 114 ? 0.681 9.822 -5.403 1.00 95.06 114 ARG A O 1
ATOM 916 N N . GLN A 1 115 ? 1.135 11.877 -4.626 1.00 95.69 115 GLN A N 1
ATOM 917 C CA . GLN A 1 115 ? 0.020 12.532 -5.321 1.00 95.69 115 GLN A CA 1
ATOM 918 C C . GLN A 1 115 ? 0.034 12.284 -6.835 1.00 95.69 115 GLN A C 1
ATOM 920 O O . GLN A 1 115 ? -1.020 12.121 -7.438 1.00 95.69 115 GLN A O 1
ATOM 925 N N . GLN A 1 116 ? 1.221 12.234 -7.445 1.00 94.69 116 GLN A N 1
ATOM 926 C CA . GLN A 1 116 ? 1.378 11.980 -8.879 1.00 94.69 116 GLN A CA 1
ATOM 927 C C . GLN A 1 116 ? 1.220 10.502 -9.266 1.00 94.69 116 GLN A C 1
ATOM 929 O O . GLN A 1 116 ? 0.766 10.209 -10.368 1.00 94.69 116 GLN A O 1
ATOM 934 N N . HIS A 1 117 ? 1.633 9.569 -8.399 1.00 94.56 117 HIS A N 1
ATOM 935 C CA . HIS A 1 117 ? 1.840 8.166 -8.786 1.00 94.56 117 HIS A CA 1
ATOM 936 C C . HIS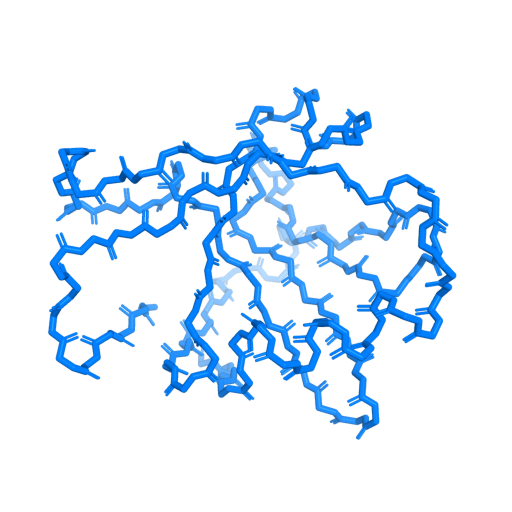 A 1 117 ? 0.928 7.154 -8.075 1.00 94.56 117 HIS A C 1
ATOM 938 O O . HIS A 1 117 ? 0.869 5.998 -8.501 1.00 94.56 117 HIS A O 1
ATOM 944 N N . TRP A 1 118 ? 0.263 7.523 -6.982 1.00 96.50 118 TRP A N 1
ATOM 945 C CA . TRP A 1 118 ? -0.628 6.639 -6.222 1.00 96.50 118 TRP A CA 1
ATOM 946 C C . TRP A 1 118 ? -2.074 6.774 -6.696 1.00 96.50 118 TRP A C 1
ATOM 948 O O . TRP A 1 118 ? -2.460 7.801 -7.246 1.00 96.50 118 TRP A O 1
ATOM 958 N N . ILE A 1 119 ? -2.872 5.733 -6.462 1.00 97.00 119 ILE A N 1
ATOM 959 C CA . ILE A 1 119 ? -4.292 5.686 -6.828 1.00 97.00 119 ILE A CA 1
ATOM 960 C C . ILE A 1 119 ? -5.029 6.785 -6.058 1.00 97.00 119 ILE A C 1
ATOM 962 O O . ILE A 1 119 ? -5.011 6.763 -4.829 1.00 97.00 119 ILE A O 1
ATOM 966 N N . ALA A 1 120 ? -5.667 7.725 -6.757 1.00 96.25 120 ALA A N 1
ATOM 967 C CA . ALA A 1 120 ? -6.358 8.861 -6.134 1.00 96.25 120 ALA A CA 1
ATOM 968 C C . ALA A 1 120 ? -7.870 8.636 -5.923 1.00 96.25 120 ALA A C 1
ATOM 970 O O . ALA A 1 120 ? -8.504 9.388 -5.182 1.00 96.25 120 ALA A O 1
ATOM 971 N N . ASN A 1 121 ? -8.458 7.639 -6.594 1.00 95.19 121 ASN A N 1
ATOM 972 C CA . ASN A 1 121 ? -9.871 7.276 -6.473 1.00 95.19 121 ASN A CA 1
ATOM 973 C C . ASN A 1 121 ? -10.018 6.070 -5.532 1.00 95.19 121 ASN A C 1
ATOM 975 O O . ASN A 1 121 ? -10.046 4.920 -5.977 1.00 95.19 121 ASN A O 1
ATOM 979 N N . VAL A 1 122 ? -10.044 6.351 -4.227 1.00 96.81 122 VAL A N 1
ATOM 980 C CA . VAL A 1 122 ? -10.231 5.357 -3.161 1.00 96.81 122 VAL A CA 1
ATOM 981 C C . VAL A 1 122 ? -11.648 5.483 -2.605 1.00 96.81 122 VAL A C 1
ATOM 983 O O . VAL A 1 122 ? -12.013 6.516 -2.047 1.00 96.81 122 VAL A O 1
ATOM 986 N N . GLU A 1 123 ? -12.438 4.425 -2.747 1.00 96.25 123 GLU A N 1
ATOM 987 C CA . GLU A 1 123 ? -13.827 4.340 -2.296 1.00 96.25 123 GLU A CA 1
ATOM 988 C C . GLU A 1 123 ? -13.952 3.253 -1.223 1.00 96.25 123 GLU A C 1
ATOM 990 O O . GLU A 1 123 ? -13.507 2.123 -1.429 1.00 96.25 123 GLU A O 1
ATOM 995 N N . TYR A 1 124 ? -14.553 3.581 -0.080 1.00 94.38 124 TYR A N 1
ATOM 996 C CA . TYR A 1 124 ? -14.820 2.621 0.993 1.00 94.38 124 TYR A CA 1
ATOM 997 C C . TYR A 1 124 ? -16.236 2.055 0.824 1.00 94.38 124 TYR A C 1
ATOM 999 O O . TYR A 1 124 ? -17.185 2.838 0.766 1.00 94.38 124 TYR A O 1
ATOM 1007 N N . ILE A 1 125 ? -16.366 0.724 0.746 1.00 93.31 125 ILE A N 1
ATOM 1008 C CA . ILE A 1 125 ? -17.633 0.010 0.484 1.00 93.31 125 ILE A CA 1
ATOM 1009 C C . ILE A 1 125 ? -17.957 -1.076 1.514 1.00 93.31 125 ILE A C 1
ATOM 1011 O O . ILE A 1 125 ? -17.025 -1.766 2.005 1.00 93.31 125 ILE A O 1
#

Nearest PDB structures (foldseek):
  3fac-assembly6_F  TM=6.889E-01  e=4.910E-05  Cereibacter sphaeroides 2.4.1
  1zxu-assembly1_A  TM=4.674E-01  e=4.216E+00  Arabidopsis thaliana

Sequence (125 aa):
MFNWEPEPLEIPARTCTCSFCTKHSAVWTSYPTGQLRLSIRDQKLLHKYSFETGTAQFYICSKCGIVPIVISQINGRDYAVVNVNTFEDVDPALLKYVAAKFTDESEQARLTRRQQHWIANVEYI

Foldseek 3Di:
DKDDPPDALAWEWEQEPDPVSVVLVFTKTADAAIAAEDEDPDPVQWDWDADDVSQKTFTAGNVPRDGQKIWGQDPNFTFIIGGPVPDDPDDPVRYDYDYDYDPPDDPVRVRVVRNVGTHRHYHYD